Protein AF-A0AAE1QGQ8-F1 (afdb_monomer)

InterPro domains:
  IPR009057 Homedomain-like superfamily [SSF46689] (11-59)
  IPR036388 Winged helix-like DNA-binding domain superfamily [G3DSA:1.10.10.10] (1-38)

Organism: NCBI:txid1843537

Nearest PDB structures (foldseek):
  5x3t-assembly1_C  TM=3.989E-01  e=2.315E+00  Mycobacterium tuberculosis H37Rv
  8rkv-assembly1_R  TM=3.932E-01  e=1.760E+00  Scytonema hofmannii

Mean predicted aligned error: 18.04 Å

Solvent-accessible surface area (backbone atoms only — not comparable to full-atom values): 6665 Å² total; per-residue (Å²): 136,93,87,67,101,60,53,74,46,48,56,53,14,64,76,69,76,44,60,48,69,57,43,49,52,48,53,52,36,34,74,75,69,73,43,85,71,80,76,82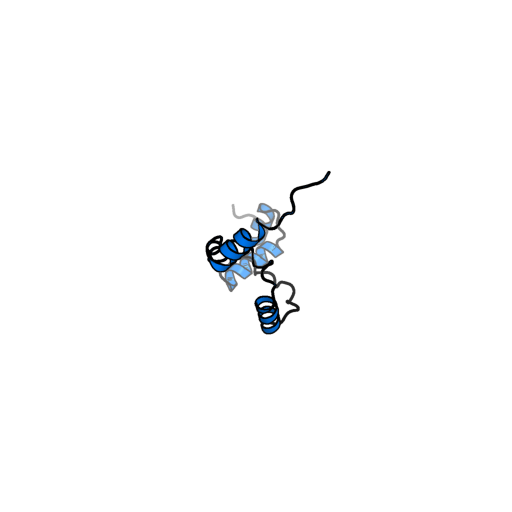,75,84,70,81,80,75,91,65,50,75,67,53,52,49,50,51,60,74,68,47,58,86,84,73,73,78,79,88,77,97,76,74,85,78,70,84,86,69,57,70,67,57,58,53,52,54,59,65,55,72,77,70,66,82,80,75,89,134

Structure (mmCIF, N/CA/C/O backbone):
data_AF-A0AAE1QGQ8-F1
#
_entry.id   AF-A0AAE1QGQ8-F1
#
loop_
_atom_site.group_PDB
_atom_site.id
_atom_site.type_symbol
_atom_site.label_atom_id
_atom_site.label_alt_id
_atom_site.label_comp_id
_atom_site.label_asym_id
_atom_site.label_entity_id
_atom_site.label_seq_id
_atom_site.pdbx_PDB_ins_code
_atom_site.Cartn_x
_atom_site.Cartn_y
_atom_site.Cartn_z
_atom_site.occupancy
_atom_site.B_iso_or_equiv
_atom_site.auth_seq_id
_atom_site.auth_comp_id
_atom_site.auth_asym_id
_atom_site.auth_atom_id
_atom_site.pdbx_PDB_model_num
ATOM 1 N N . MET A 1 1 ? -17.107 15.203 29.773 1.00 33.62 1 MET A N 1
ATOM 2 C CA . MET A 1 1 ? -17.383 13.790 30.095 1.00 33.62 1 MET A CA 1
ATOM 3 C C . MET A 1 1 ? -16.357 12.953 29.343 1.00 33.62 1 MET A C 1
ATOM 5 O O . MET A 1 1 ? -16.361 13.002 28.123 1.00 33.62 1 MET A O 1
ATOM 9 N N . LYS A 1 2 ? -15.412 12.309 30.039 1.00 44.25 2 LYS A N 1
ATOM 10 C CA . LYS A 1 2 ? -14.507 11.295 29.467 1.00 44.25 2 LYS A CA 1
ATOM 11 C C . LYS A 1 2 ? -14.964 9.966 30.053 1.00 44.25 2 LYS A C 1
ATOM 13 O O . LYS A 1 2 ? -14.461 9.561 31.093 1.00 44.25 2 LYS A O 1
ATOM 18 N N . GLU A 1 3 ? -16.000 9.381 29.467 1.00 39.97 3 GLU A N 1
ATOM 19 C CA . GLU A 1 3 ? -16.645 8.188 30.016 1.00 39.97 3 GLU A CA 1
ATOM 20 C C . GLU A 1 3 ? -16.789 7.112 28.951 1.00 39.97 3 GLU A C 1
ATOM 22 O O . GLU A 1 3 ? -17.849 6.904 28.378 1.00 39.97 3 GLU A O 1
ATO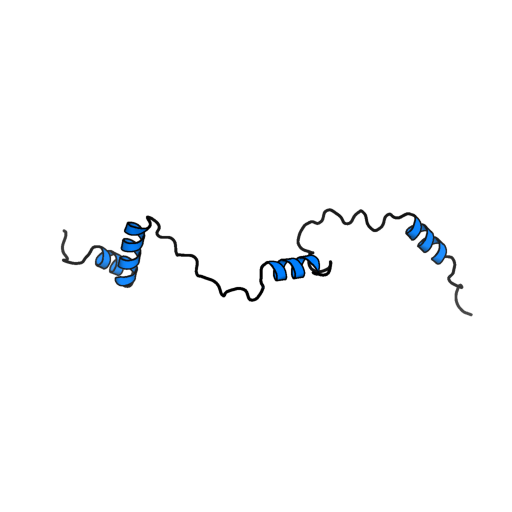M 27 N N . ALA A 1 4 ? -15.671 6.444 28.697 1.00 46.69 4 ALA A N 1
ATOM 28 C CA . ALA A 1 4 ? -15.587 5.010 28.481 1.00 46.69 4 ALA A CA 1
ATOM 29 C C . ALA A 1 4 ? -14.100 4.641 28.550 1.00 46.69 4 ALA A C 1
ATOM 31 O O . ALA A 1 4 ? -13.260 5.350 28.004 1.00 46.69 4 ALA A O 1
ATOM 32 N N . GLY A 1 5 ? -13.745 3.538 29.209 1.00 52.31 5 GLY A N 1
ATOM 33 C CA . GLY A 1 5 ? -12.388 2.970 29.184 1.00 52.31 5 GLY A CA 1
ATOM 34 C C . GLY A 1 5 ? -12.010 2.369 27.822 1.00 52.31 5 GLY A C 1
ATOM 35 O O . GLY A 1 5 ? -11.353 1.334 27.772 1.00 52.31 5 GLY A O 1
ATOM 36 N N . LEU A 1 6 ? -12.484 2.973 26.734 1.00 55.19 6 LEU A N 1
ATOM 37 C CA . LEU A 1 6 ? -12.227 2.592 25.356 1.00 55.19 6 LEU A CA 1
ATOM 38 C C . LEU A 1 6 ? -10.939 3.287 24.908 1.00 55.19 6 LEU A C 1
ATOM 40 O O . LEU A 1 6 ? -10.691 4.451 25.224 1.00 55.19 6 LEU A O 1
ATOM 44 N N . SER A 1 7 ? -10.070 2.556 24.214 1.00 74.62 7 SER A N 1
ATOM 45 C CA . SER A 1 7 ? -8.873 3.159 23.632 1.00 74.62 7 SER A CA 1
ATOM 46 C C . SER A 1 7 ? -9.295 4.212 22.602 1.00 74.62 7 SER A C 1
ATOM 48 O O . SER A 1 7 ? -10.301 4.023 21.926 1.00 74.62 7 SER A O 1
ATOM 50 N N . ALA A 1 8 ? -8.506 5.271 22.392 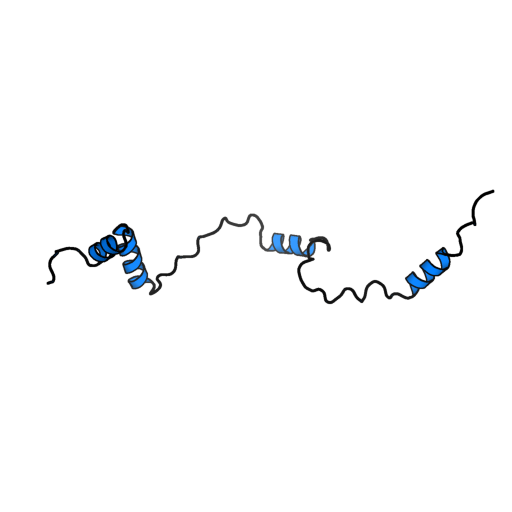1.00 81.38 8 ALA A N 1
ATOM 51 C CA . ALA A 1 8 ? -8.749 6.227 21.300 1.00 81.38 8 ALA A CA 1
ATOM 52 C C . ALA A 1 8 ? -8.939 5.523 19.936 1.00 81.38 8 ALA A C 1
ATOM 54 O O . ALA A 1 8 ? -9.693 5.982 19.085 1.00 81.38 8 ALA A O 1
ATOM 55 N N . ALA A 1 9 ? -8.303 4.362 19.738 1.00 84.94 9 ALA A N 1
ATOM 56 C CA . ALA A 1 9 ? -8.494 3.541 18.546 1.00 84.94 9 ALA A CA 1
ATOM 57 C C . ALA A 1 9 ? -9.894 2.902 18.443 1.00 84.94 9 ALA A C 1
ATOM 59 O O . ALA A 1 9 ? -10.363 2.666 17.332 1.00 84.94 9 ALA A O 1
ATOM 60 N N . ASP A 1 10 ? -10.543 2.610 19.571 1.00 87.81 10 ASP A N 1
ATOM 61 C CA . ASP A 1 10 ? -11.888 2.029 19.631 1.00 87.81 10 ASP A CA 1
ATOM 62 C C . ASP A 1 10 ? -12.955 3.082 19.310 1.00 87.81 10 ASP A C 1
ATOM 64 O O . ASP A 1 10 ? -13.893 2.796 18.571 1.00 87.81 10 ASP A O 1
ATOM 68 N N . GLU A 1 11 ? -12.771 4.312 19.797 1.00 90.00 11 GLU A N 1
ATOM 69 C CA . GLU A 1 11 ? -13.636 5.451 19.467 1.00 90.00 11 GLU A CA 1
ATOM 70 C C . GLU A 1 11 ? -13.587 5.753 17.962 1.00 90.00 11 GLU A C 1
ATOM 72 O O . GLU A 1 11 ? -14.621 5.765 17.295 1.00 90.00 11 GLU A O 1
ATOM 77 N N . ILE A 1 12 ? -12.378 5.870 17.401 1.00 89.88 12 ILE A N 1
ATOM 78 C CA . ILE A 1 12 ? -12.164 6.097 15.963 1.00 89.88 12 ILE A CA 1
ATOM 79 C C . ILE A 1 12 ? -12.739 4.943 15.126 1.00 89.88 12 ILE A C 1
ATOM 81 O O . ILE A 1 12 ? -13.306 5.161 14.056 1.00 89.88 12 ILE A O 1
ATOM 85 N N . ALA A 1 13 ? -12.594 3.698 15.591 1.00 93.31 13 ALA A N 1
ATOM 86 C CA . ALA A 1 13 ? -13.136 2.529 14.904 1.00 93.31 13 ALA A CA 1
ATOM 87 C C . ALA A 1 13 ? -14.671 2.557 14.851 1.00 93.31 13 ALA A C 1
ATOM 89 O O . ALA A 1 13 ? -15.244 2.300 13.790 1.00 93.31 13 ALA A O 1
ATOM 90 N N . ALA A 1 14 ? -15.323 2.895 15.968 1.00 92.12 14 ALA A N 1
ATOM 91 C CA . ALA A 1 14 ? -16.775 3.004 16.055 1.00 92.12 14 ALA A CA 1
ATOM 92 C C . ALA A 1 14 ? -17.318 4.151 15.191 1.00 92.12 14 ALA A C 1
ATOM 94 O O . ALA A 1 14 ? -18.297 3.960 14.473 1.00 92.12 14 ALA A O 1
ATOM 95 N N . GLU A 1 15 ? -16.656 5.310 15.211 1.00 93.94 15 GLU A N 1
ATOM 96 C CA . GLU A 1 15 ? -17.055 6.489 14.436 1.00 93.94 15 GLU A CA 1
ATOM 97 C C . GLU A 1 15 ? -16.933 6.261 12.921 1.00 93.94 15 GLU A C 1
ATOM 99 O O . GLU A 1 15 ? -17.821 6.635 12.157 1.00 93.94 15 GLU A O 1
ATOM 104 N N . LEU A 1 16 ? -15.860 5.598 12.477 1.00 92.75 16 LEU A N 1
ATOM 105 C CA . LEU A 1 16 ? -15.594 5.356 11.055 1.00 92.75 16 LEU A CA 1
ATOM 106 C C . LEU A 1 16 ? -16.196 4.045 10.524 1.00 92.75 16 LEU A C 1
ATOM 108 O O . LEU A 1 16 ? -16.055 3.749 9.336 1.00 92.75 16 LEU A O 1
ATOM 112 N N . GLY A 1 17 ? -16.820 3.229 11.381 1.00 94.19 17 GLY A N 1
ATOM 113 C CA . GLY A 1 17 ? -17.316 1.898 11.011 1.00 94.19 17 GLY A CA 1
ATOM 114 C C . GLY A 1 17 ? -16.204 0.943 10.552 1.00 94.19 17 GLY A C 1
ATOM 115 O O . GLY A 1 17 ? -16.428 0.072 9.710 1.00 94.19 17 GLY A O 1
ATOM 116 N N . LEU A 1 18 ? -14.985 1.123 11.065 1.00 93.25 18 LEU A N 1
ATOM 117 C CA . LEU A 1 18 ? -13.808 0.337 10.701 1.00 93.25 18 LEU A CA 1
ATOM 118 C C . LEU A 1 18 ? -13.473 -0.686 11.783 1.00 93.25 18 LEU A C 1
ATOM 120 O O . LEU A 1 18 ? -13.755 -0.513 12.963 1.00 93.25 18 LEU A O 1
ATOM 124 N N . HIS A 1 19 ? -12.779 -1.752 11.395 1.00 93.56 19 HIS A N 1
ATOM 125 C CA . HIS A 1 19 ? -12.245 -2.686 12.377 1.00 93.56 19 HIS A CA 1
ATOM 126 C C . HIS A 1 19 ? -11.099 -2.043 13.177 1.00 93.56 19 HIS A C 1
ATOM 128 O O . HIS A 1 19 ? -10.176 -1.469 12.593 1.00 93.56 19 HIS A O 1
ATOM 134 N N . ARG A 1 20 ? -11.092 -2.235 14.503 1.00 92.44 20 ARG A N 1
ATOM 135 C CA . ARG A 1 20 ? -10.052 -1.755 15.437 1.00 92.44 20 ARG A CA 1
ATOM 136 C C . ARG A 1 20 ? -8.624 -2.016 14.944 1.00 92.44 20 ARG A C 1
ATOM 138 O O . ARG A 1 20 ? -7.766 -1.141 15.015 1.00 92.44 20 ARG A O 1
ATOM 145 N N . ALA A 1 21 ? -8.362 -3.201 14.383 1.00 92.88 21 ALA A N 1
ATOM 146 C CA . ALA A 1 21 ? -7.033 -3.554 13.867 1.00 92.88 21 ALA A CA 1
ATOM 147 C C . ALA A 1 21 ? -6.561 -2.649 12.711 1.00 92.88 21 ALA A C 1
ATOM 149 O O . ALA A 1 2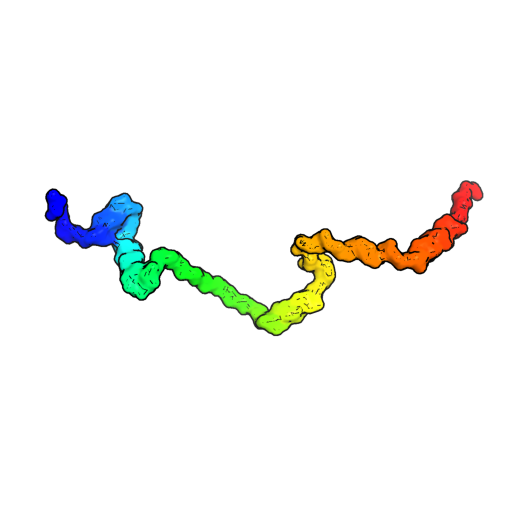1 ? -5.360 -2.428 12.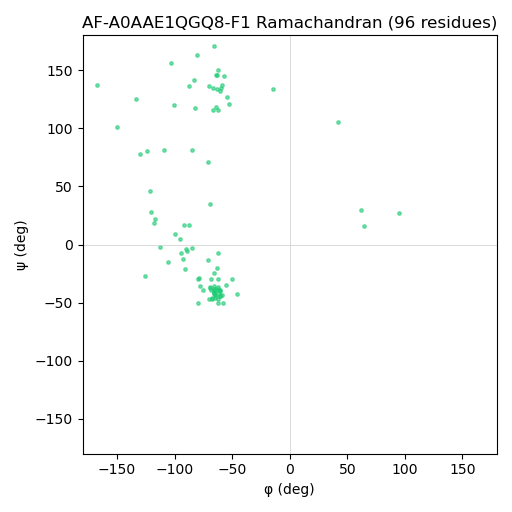558 1.00 92.88 21 ALA A O 1
ATOM 150 N N . THR A 1 22 ? -7.483 -2.110 11.908 1.00 92.88 22 THR A N 1
ATOM 151 C CA . THR A 1 22 ? -7.164 -1.157 10.836 1.00 92.88 22 THR A CA 1
ATOM 152 C C . THR A 1 22 ? -6.664 0.156 11.422 1.00 92.88 22 THR A C 1
ATOM 154 O O . THR A 1 22 ? -5.615 0.639 11.000 1.00 92.88 22 THR A O 1
ATOM 157 N N . VAL A 1 23 ? -7.362 0.676 12.435 1.00 92.56 23 VAL A N 1
ATOM 158 C CA . VAL A 1 23 ? -6.992 1.914 13.134 1.00 92.56 23 VAL A CA 1
ATOM 159 C C . VAL A 1 23 ? -5.631 1.762 13.813 1.00 92.56 23 VAL A C 1
ATOM 161 O O . VAL A 1 23 ? -4.744 2.584 13.602 1.00 92.56 23 VAL A O 1
ATOM 164 N N . TYR A 1 24 ? -5.402 0.653 14.524 1.00 91.69 24 TYR A N 1
ATO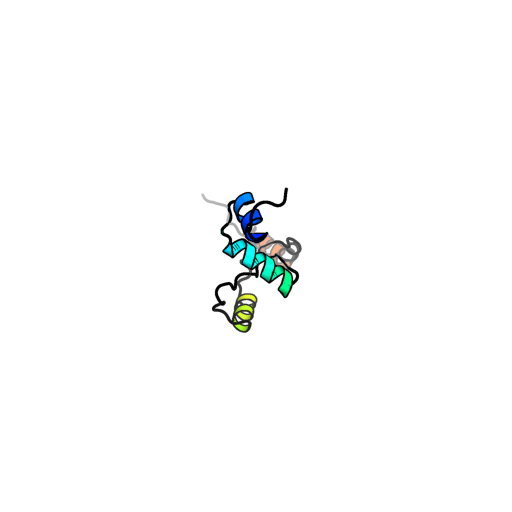M 165 C CA . TYR A 1 24 ? -4.091 0.358 15.115 1.00 91.69 24 TYR A CA 1
ATOM 166 C C . TYR A 1 24 ? -2.968 0.289 14.079 1.00 91.69 24 TYR A C 1
ATOM 168 O O . TYR A 1 24 ? -1.891 0.839 14.297 1.00 91.69 24 TYR A O 1
ATOM 176 N N . ARG A 1 25 ? -3.204 -0.368 12.936 1.00 90.00 25 ARG A N 1
ATOM 177 C CA . ARG A 1 25 ? -2.214 -0.454 11.854 1.00 90.00 25 ARG A CA 1
ATOM 178 C C . ARG A 1 25 ? -1.869 0.925 11.293 1.00 90.00 25 ARG A C 1
ATOM 180 O O . ARG A 1 25 ? -0.723 1.153 10.919 1.00 90.00 25 ARG A O 1
ATOM 187 N N . TRP A 1 26 ? -2.849 1.819 11.203 1.00 91.19 26 TRP A N 1
ATOM 188 C CA . TRP A 1 26 ? -2.656 3.191 10.742 1.00 91.19 26 TRP A CA 1
ATOM 189 C C . TRP A 1 26 ? -1.882 4.045 11.741 1.00 91.19 26 TRP A C 1
ATOM 191 O O . TRP A 1 26 ? -0.915 4.679 11.331 1.00 91.19 26 TRP A O 1
ATOM 201 N N . ILE A 1 27 ? -2.246 4.004 13.027 1.00 90.62 27 ILE A N 1
ATOM 202 C CA . ILE A 1 27 ? -1.528 4.711 14.100 1.00 90.62 27 ILE A CA 1
ATOM 203 C C . ILE A 1 27 ? -0.069 4.259 14.133 1.00 90.62 27 ILE A C 1
ATOM 205 O O . ILE A 1 27 ? 0.836 5.079 14.035 1.00 90.62 27 ILE A O 1
ATOM 209 N N . ARG A 1 28 ? 0.163 2.944 14.149 1.00 89.88 28 ARG A N 1
ATOM 210 C CA . ARG A 1 28 ? 1.514 2.386 14.167 1.00 89.88 28 ARG A CA 1
ATOM 211 C C . ARG A 1 28 ? 2.333 2.799 12.941 1.00 89.88 28 ARG A C 1
ATOM 213 O O . ARG A 1 28 ? 3.480 3.199 13.079 1.00 89.88 28 ARG A O 1
ATOM 220 N N . ARG A 1 29 ? 1.746 2.742 11.738 1.00 88.50 29 ARG A N 1
ATOM 221 C CA . ARG A 1 29 ? 2.424 3.193 10.508 1.00 88.50 29 ARG A CA 1
ATOM 222 C C . ARG A 1 29 ? 2.753 4.686 10.569 1.00 88.50 29 ARG A C 1
ATOM 224 O O . A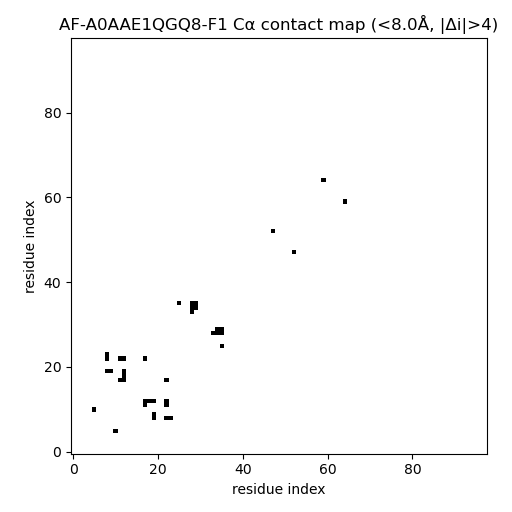RG A 1 29 ? 3.801 5.101 10.089 1.00 88.50 29 ARG A O 1
ATOM 231 N N . TRP A 1 30 ? 1.859 5.493 11.132 1.00 89.12 30 TRP A N 1
ATOM 232 C CA . TRP A 1 30 ? 2.096 6.920 11.308 1.00 89.12 30 TRP A CA 1
ATOM 233 C C . TRP A 1 30 ? 3.257 7.191 12.272 1.00 89.12 30 TRP A C 1
ATOM 235 O O . TRP A 1 30 ? 4.113 8.008 11.955 1.00 89.12 30 TRP A O 1
ATOM 245 N N . GLU A 1 31 ? 3.324 6.475 13.394 1.00 89.62 31 GLU A N 1
ATOM 246 C CA . GLU A 1 31 ? 4.414 6.587 14.372 1.00 89.62 31 GLU A CA 1
ATOM 247 C C . GLU A 1 31 ? 5.768 6.116 13.813 1.00 89.62 31 GLU A C 1
ATOM 249 O O . GLU A 1 31 ? 6.790 6.737 14.095 1.00 89.62 31 GLU A O 1
ATOM 254 N N . GLU A 1 32 ? 5.783 5.048 13.008 1.00 89.62 32 GLU A N 1
ATOM 255 C CA . GLU A 1 32 ? 7.010 4.470 12.436 1.00 89.62 32 GLU A CA 1
ATOM 256 C C . GLU A 1 32 ? 7.520 5.244 11.200 1.00 89.62 32 GLU A C 1
ATOM 258 O O . GLU A 1 32 ? 8.696 5.599 11.134 1.00 89.62 32 GLU A O 1
ATOM 263 N N . ASP A 1 33 ? 6.651 5.519 10.218 1.00 87.69 33 ASP A N 1
ATOM 264 C CA . ASP A 1 33 ? 7.041 6.055 8.900 1.00 87.69 33 ASP A CA 1
ATOM 265 C C . ASP A 1 33 ? 6.703 7.547 8.711 1.00 87.69 33 ASP A C 1
ATOM 267 O O . ASP A 1 33 ? 7.132 8.162 7.725 1.00 87.69 33 ASP A O 1
ATOM 271 N N . GLY A 1 34 ? 5.850 8.121 9.570 1.00 88.25 34 GLY A N 1
ATOM 272 C CA . GLY A 1 34 ? 5.275 9.461 9.380 1.00 88.25 34 GLY A CA 1
ATOM 273 C C . GLY A 1 34 ? 4.366 9.575 8.150 1.00 88.25 34 GLY A C 1
ATOM 274 O O . GLY A 1 34 ? 4.112 10.673 7.651 1.00 88.25 34 GLY A O 1
ATOM 275 N N . LYS A 1 35 ? 3.919 8.444 7.582 1.00 86.88 35 LYS A N 1
ATOM 276 C CA . LYS A 1 35 ? 3.164 8.393 6.320 1.00 86.88 35 LYS A CA 1
ATOM 277 C C . LYS A 1 35 ? 1.953 7.481 6.443 1.00 86.88 35 LYS A C 1
ATOM 279 O O . LYS A 1 35 ? 2.076 6.293 6.705 1.00 86.88 35 LYS A O 1
ATOM 284 N N . LEU A 1 36 ? 0.777 8.017 6.121 1.00 84.06 36 LEU A N 1
ATOM 285 C CA . LEU A 1 36 ? -0.466 7.237 6.071 1.00 84.06 36 LEU A CA 1
ATOM 286 C C . LEU A 1 36 ? -0.738 6.604 4.695 1.00 84.06 36 LEU A C 1
ATOM 288 O O . LEU A 1 36 ? -1.691 5.848 4.533 1.00 84.06 36 LEU A O 1
ATOM 292 N N . ARG A 1 37 ? 0.090 6.911 3.686 1.00 81.50 37 ARG A N 1
ATOM 293 C CA . ARG A 1 37 ? -0.091 6.407 2.318 1.00 81.50 37 ARG A CA 1
ATOM 294 C C . ARG A 1 37 ? 0.037 4.887 2.271 1.00 81.50 37 ARG A C 1
ATOM 296 O O . ARG A 1 37 ? 0.833 4.286 2.995 1.00 81.50 37 ARG A O 1
ATOM 303 N N . ASP A 1 38 ? -0.730 4.270 1.381 1.00 80.69 38 ASP A N 1
ATOM 304 C CA . ASP A 1 38 ? -0.573 2.850 1.108 1.00 80.69 38 ASP A CA 1
ATOM 305 C C . ASP A 1 38 ? 0.773 2.573 0.449 1.00 80.69 38 ASP A C 1
ATOM 307 O O . ASP A 1 38 ? 1.207 3.271 -0.471 1.00 80.69 38 ASP A O 1
ATOM 311 N N . ARG A 1 39 ? 1.446 1.526 0.937 1.00 80.00 39 ARG A N 1
ATOM 312 C CA . ARG A 1 39 ? 2.658 1.020 0.302 1.00 80.00 39 ARG A CA 1
ATOM 313 C C . ARG A 1 39 ? 2.292 0.586 -1.121 1.00 80.00 39 ARG A C 1
ATOM 315 O O . ARG A 1 39 ? 1.319 -0.161 -1.270 1.00 80.00 39 ARG A O 1
ATOM 322 N N . PRO A 1 40 ? 3.056 0.990 -2.153 1.00 85.25 40 PRO A N 1
ATOM 323 C CA . PRO A 1 40 ? 2.822 0.492 -3.499 1.00 85.25 40 PRO A CA 1
ATOM 324 C C . PRO A 1 40 ? 2.857 -1.035 -3.467 1.00 85.25 40 PRO A C 1
ATOM 326 O O . PRO A 1 40 ? 3.791 -1.639 -2.927 1.00 85.25 40 PRO A O 1
ATOM 329 N N . ARG A 1 41 ? 1.807 -1.667 -3.997 1.00 86.38 41 ARG A N 1
ATOM 330 C CA . ARG A 1 41 ? 1.765 -3.125 -4.097 1.00 86.38 41 ARG A CA 1
ATOM 331 C C . ARG A 1 41 ? 2.895 -3.571 -5.015 1.00 86.38 41 ARG A C 1
ATOM 333 O O . ARG A 1 41 ? 3.077 -3.007 -6.093 1.00 86.38 41 ARG A O 1
ATOM 340 N N . SER A 1 42 ? 3.637 -4.595 -4.605 1.00 87.75 42 SER A N 1
ATOM 341 C CA . SER A 1 42 ? 4.545 -5.272 -5.523 1.00 87.75 42 SER A CA 1
ATOM 342 C C . SER A 1 42 ? 3.710 -5.882 -6.644 1.00 87.75 42 SER A C 1
ATOM 344 O O . SER A 1 42 ? 2.868 -6.746 -6.389 1.00 87.75 42 SER A O 1
ATOM 346 N N . GLY A 1 43 ? 3.912 -5.406 -7.869 1.00 90.12 43 GLY A N 1
ATOM 347 C CA . GLY A 1 43 ? 3.322 -6.025 -9.047 1.00 90.12 43 GLY A CA 1
ATOM 348 C C . GLY A 1 43 ? 3.898 -7.421 -9.286 1.00 90.12 43 GLY A C 1
ATOM 349 O O . GLY A 1 43 ? 4.883 -7.830 -8.662 1.00 90.12 43 GLY A O 1
ATOM 350 N N . VAL A 1 44 ? 3.297 -8.151 -10.224 1.00 90.19 44 VAL A N 1
ATOM 351 C CA . VAL A 1 44 ? 3.880 -9.398 -10.731 1.00 90.19 44 VAL A CA 1
ATOM 352 C C . VAL A 1 44 ? 5.247 -9.084 -11.339 1.00 90.19 44 VAL A C 1
ATOM 354 O O . VAL A 1 44 ? 5.396 -8.108 -12.078 1.00 90.19 44 VAL A O 1
ATOM 357 N N . LYS A 1 45 ? 6.256 -9.903 -11.024 1.00 89.44 45 LYS A N 1
ATOM 358 C CA . LYS A 1 45 ? 7.583 -9.765 -11.633 1.00 89.44 45 LYS A CA 1
ATOM 359 C C . LYS A 1 45 ? 7.466 -9.893 -13.153 1.00 89.44 45 LYS A C 1
ATOM 361 O O . LYS A 1 45 ? 6.763 -10.773 -13.650 1.00 89.44 45 LYS A O 1
ATOM 366 N N . ARG A 1 46 ? 8.166 -9.030 -13.891 1.00 87.94 46 ARG A N 1
ATOM 367 C CA . ARG A 1 46 ? 8.236 -9.143 -15.351 1.00 87.94 46 ARG A CA 1
ATOM 368 C C . ARG A 1 46 ? 8.932 -10.442 -15.750 1.00 87.94 46 ARG A C 1
ATOM 370 O O . ARG A 1 46 ? 9.828 -10.909 -15.052 1.00 87.94 46 ARG A O 1
ATOM 377 N N . LYS A 1 47 ? 8.489 -11.020 -16.869 1.00 93.12 47 LYS A N 1
ATOM 378 C CA . LYS A 1 47 ? 9.128 -12.195 -17.482 1.00 93.12 47 LYS A CA 1
ATOM 379 C C . LYS A 1 47 ? 10.371 -11.813 -18.288 1.00 93.12 47 LYS A C 1
ATOM 381 O O . LYS A 1 47 ? 11.273 -12.626 -18.424 1.00 93.12 47 LYS A O 1
ATOM 386 N N . THR A 1 48 ? 10.385 -10.601 -18.832 1.00 92.31 48 THR A N 1
ATOM 387 C CA . THR A 1 48 ? 11.468 -10.060 -19.653 1.00 92.31 48 THR A CA 1
ATOM 388 C C . THR A 1 48 ? 12.580 -9.493 -18.784 1.00 92.31 48 THR A C 1
ATOM 390 O O . THR A 1 48 ? 12.319 -8.862 -17.756 1.00 92.31 48 THR A O 1
ATOM 393 N N . THR A 1 49 ? 13.824 -9.704 -19.210 1.00 94.19 49 THR A N 1
ATOM 394 C CA . THR A 1 49 ? 14.980 -8.997 -18.649 1.00 94.19 49 THR A CA 1
ATOM 395 C C . THR A 1 49 ? 15.102 -7.598 -19.268 1.00 94.19 49 THR A C 1
ATOM 397 O O . THR A 1 49 ? 14.534 -7.355 -20.335 1.00 94.19 49 THR A O 1
ATOM 400 N N . PRO A 1 50 ? 15.860 -6.668 -18.657 1.00 90.00 50 PRO A N 1
ATOM 401 C CA . PRO A 1 50 ? 16.122 -5.357 -19.257 1.00 90.00 50 PRO A CA 1
ATOM 402 C C . PRO A 1 50 ? 16.739 -5.444 -20.662 1.00 90.00 50 PRO A C 1
ATOM 404 O O . PRO A 1 50 ? 16.413 -4.643 -21.533 1.00 90.00 50 PRO A O 1
ATOM 407 N N . GLN A 1 51 ? 17.590 -6.443 -20.905 1.00 89.69 51 GLN A N 1
ATOM 408 C CA . GLN A 1 51 ? 18.194 -6.695 -22.213 1.00 89.69 51 GLN A CA 1
ATOM 409 C C . GLN A 1 51 ? 17.158 -7.193 -23.226 1.00 89.69 51 GLN A C 1
ATOM 411 O O . GLN A 1 51 ? 17.200 -6.800 -24.389 1.00 89.69 51 GLN A O 1
ATOM 416 N N . ASP A 1 52 ? 16.202 -8.022 -22.800 1.00 89.00 52 ASP A N 1
ATOM 417 C CA . ASP A 1 52 ? 15.106 -8.455 -23.671 1.00 89.00 52 ASP A CA 1
ATOM 418 C C . ASP A 1 52 ? 14.169 -7.295 -23.999 1.00 89.00 52 ASP A C 1
ATOM 420 O O . ASP A 1 52 ? 13.750 -7.160 -25.141 1.00 89.00 52 ASP A O 1
ATOM 424 N N . GLU A 1 53 ? 13.885 -6.416 -23.035 1.00 89.19 53 GLU A N 1
ATOM 425 C CA . GLU A 1 53 ? 13.115 -5.192 -23.284 1.00 89.19 53 GLU A CA 1
ATOM 426 C C . GLU A 1 53 ? 13.823 -4.275 -24.288 1.00 89.19 53 GLU A C 1
ATOM 428 O O . GLU A 1 53 ? 13.171 -3.699 -25.161 1.00 89.19 53 GLU A O 1
ATOM 433 N N . GLN A 1 54 ? 15.152 -4.176 -24.206 1.00 88.81 54 GLN A N 1
ATOM 434 C CA . GLN A 1 54 ? 15.953 -3.437 -25.175 1.00 88.81 54 GLN A CA 1
ATOM 435 C C . GLN A 1 54 ? 15.883 -4.075 -26.570 1.00 88.81 54 GLN A C 1
ATOM 437 O O . GLN A 1 54 ? 15.590 -3.376 -27.537 1.00 88.81 54 GLN A O 1
ATOM 442 N N . ARG A 1 55 ? 16.029 -5.402 -26.677 1.00 87.50 55 ARG A N 1
ATOM 443 C CA . ARG A 1 55 ? 15.874 -6.121 -27.954 1.00 87.50 55 ARG A CA 1
ATOM 444 C C . ARG A 1 55 ? 14.480 -5.953 -28.545 1.00 87.50 55 ARG A C 1
ATOM 446 O O . ARG A 1 55 ? 14.367 -5.703 -29.738 1.00 87.50 55 ARG A O 1
ATOM 453 N N . ILE A 1 56 ? 13.433 -6.063 -27.723 1.00 86.81 56 ILE A N 1
ATOM 454 C CA . ILE A 1 56 ? 12.038 -5.854 -28.135 1.00 86.81 56 ILE A CA 1
ATOM 455 C C . ILE A 1 56 ? 11.851 -4.430 -28.657 1.00 86.81 56 ILE A C 1
ATOM 457 O O . ILE A 1 56 ? 11.159 -4.244 -29.649 1.00 86.81 56 ILE A O 1
ATOM 461 N N . ARG A 1 57 ? 12.476 -3.431 -28.024 1.00 82.94 57 ARG A N 1
ATOM 462 C CA . ARG A 1 57 ? 12.409 -2.034 -28.467 1.00 82.94 57 ARG A CA 1
ATOM 463 C C . ARG A 1 57 ? 13.128 -1.815 -29.797 1.00 82.94 57 ARG A C 1
ATOM 465 O O . ARG A 1 57 ? 12.571 -1.168 -30.671 1.00 82.94 57 ARG A O 1
ATOM 472 N N . GLU A 1 58 ? 14.331 -2.359 -29.948 1.00 84.12 58 GLU A N 1
ATOM 473 C CA . GLU A 1 58 ? 15.156 -2.220 -31.159 1.00 84.12 58 GLU A CA 1
ATOM 474 C C . GLU A 1 58 ? 14.575 -2.982 -32.359 1.00 84.12 58 GLU A C 1
ATOM 476 O O . GLU A 1 58 ? 14.644 -2.506 -33.486 1.00 84.12 58 GLU A O 1
ATOM 481 N N . HIS A 1 59 ? 13.979 -4.152 -32.116 1.00 80.69 59 HIS A N 1
ATOM 482 C CA . HIS A 1 59 ? 13.390 -5.018 -33.144 1.00 80.69 59 HIS A CA 1
ATOM 483 C C . HIS A 1 59 ? 11.866 -4.862 -33.236 1.00 80.69 59 HIS A C 1
ATOM 485 O O . HIS A 1 59 ? 11.194 -5.636 -33.926 1.00 80.69 59 HIS A O 1
ATOM 491 N N . SER A 1 60 ? 11.306 -3.870 -32.536 1.00 79.69 60 SER A N 1
ATOM 492 C CA . SER A 1 60 ? 9.919 -3.463 -32.709 1.00 79.69 60 SER A CA 1
ATOM 493 C C . SER A 1 60 ? 9.776 -2.923 -34.122 1.00 79.69 60 SER A C 1
ATOM 495 O O . SER A 1 60 ? 10.401 -1.930 -34.487 1.00 79.69 60 SER A O 1
ATOM 497 N N . TRP A 1 61 ? 8.933 -3.572 -34.917 1.00 65.19 61 TRP A N 1
ATOM 498 C CA . TRP A 1 61 ? 8.626 -3.120 -36.265 1.00 65.19 61 TRP A CA 1
ATOM 499 C C . TRP A 1 61 ? 8.082 -1.678 -36.231 1.00 65.19 61 TRP A C 1
ATOM 501 O O . TRP A 1 61 ? 7.342 -1.325 -35.304 1.00 65.19 61 TRP A O 1
ATOM 511 N N . PRO A 1 62 ? 8.390 -0.847 -37.245 1.00 61.50 62 PRO A N 1
ATOM 512 C CA . PRO A 1 62 ? 8.113 0.598 -37.249 1.00 61.50 62 PRO A CA 1
ATOM 513 C C . PRO A 1 62 ? 6.620 0.969 -37.179 1.00 61.50 62 PRO A C 1
ATOM 515 O O . PRO A 1 62 ? 6.276 2.131 -36.997 1.00 61.50 62 PRO A O 1
ATOM 518 N N . PHE A 1 63 ? 5.716 -0.009 -37.275 1.00 53.62 63 PHE A N 1
ATOM 519 C CA . PHE A 1 63 ? 4.269 0.178 -37.147 1.00 53.62 63 PHE A CA 1
ATOM 520 C C . PHE A 1 63 ? 3.743 0.171 -35.700 1.00 53.62 63 PHE A C 1
ATOM 522 O O . PHE A 1 63 ? 2.545 0.358 -35.490 1.00 53.62 63 PHE A O 1
ATOM 529 N N . HIS A 1 64 ? 4.587 -0.059 -34.689 1.00 54.84 64 HIS A N 1
ATOM 530 C CA . HIS A 1 64 ? 4.156 -0.120 -33.281 1.00 54.84 64 HIS A CA 1
ATOM 531 C C . HIS A 1 64 ? 4.678 1.019 -32.395 1.00 54.84 64 HIS A C 1
ATOM 533 O O . HIS A 1 64 ? 4.259 1.137 -31.246 1.00 54.84 64 HIS A O 1
ATOM 539 N N . THR A 1 65 ? 5.499 1.918 -32.940 1.00 52.62 65 THR A N 1
ATOM 540 C CA . THR A 1 65 ? 5.889 3.198 -32.317 1.00 52.62 65 THR A CA 1
ATOM 541 C C . THR A 1 65 ? 4.972 4.356 -32.714 1.00 52.62 65 THR A C 1
ATOM 543 O O . THR A 1 65 ? 5.321 5.518 -32.539 1.00 52.62 65 THR A O 1
ATOM 546 N N . ALA A 1 66 ? 3.782 4.076 -33.244 1.00 49.66 66 ALA A N 1
ATOM 547 C CA . ALA A 1 66 ? 2.786 5.105 -33.498 1.00 49.66 66 ALA A CA 1
ATOM 548 C C . ALA A 1 66 ? 1.978 5.355 -32.221 1.00 49.66 66 ALA A C 1
ATOM 550 O O . ALA A 1 66 ? 0.894 4.808 -32.063 1.00 49.66 66 ALA A O 1
ATOM 551 N N . ASN A 1 67 ? 2.530 6.152 -31.306 1.00 48.53 67 ASN A N 1
ATOM 552 C CA . ASN A 1 67 ? 1.734 7.020 -30.443 1.00 48.53 67 ASN A CA 1
ATOM 553 C C . ASN A 1 67 ? 2.550 8.267 -30.068 1.00 48.53 67 ASN A C 1
ATOM 555 O O . ASN A 1 67 ? 3.358 8.241 -29.143 1.00 48.53 67 ASN A O 1
ATOM 559 N N . ASN A 1 68 ? 2.212 9.346 -30.784 1.00 50.06 68 ASN A N 1
ATOM 560 C CA . ASN A 1 68 ? 2.194 10.751 -30.358 1.00 50.06 68 ASN A CA 1
ATOM 561 C C . ASN A 1 68 ? 3.381 11.690 -30.614 1.00 50.06 68 ASN A C 1
ATOM 563 O O . ASN A 1 68 ? 3.430 12.717 -29.954 1.00 50.06 68 ASN A O 1
ATOM 567 N N . ASP A 1 69 ? 4.199 11.471 -31.644 1.00 46.09 69 ASP A N 1
ATOM 568 C CA . ASP A 1 69 ? 4.998 12.563 -32.227 1.00 46.09 69 ASP A CA 1
ATOM 569 C C . ASP A 1 69 ? 4.704 12.685 -33.732 1.00 46.09 69 ASP A C 1
ATOM 571 O O . ASP A 1 69 ? 5.412 12.175 -34.598 1.00 46.09 69 ASP A O 1
ATOM 575 N N . THR A 1 70 ? 3.591 13.342 -34.064 1.00 46.88 70 THR A N 1
ATOM 576 C CA . THR A 1 70 ? 3.278 13.814 -35.423 1.00 46.88 70 THR A CA 1
ATOM 577 C C . THR A 1 70 ? 4.193 14.985 -35.790 1.00 46.88 70 THR A C 1
ATOM 579 O O . THR A 1 70 ? 3.739 16.127 -35.817 1.00 46.88 70 THR A O 1
ATOM 582 N N . ALA A 1 71 ? 5.481 14.726 -36.023 1.00 46.62 71 ALA A N 1
ATOM 583 C CA . ALA A 1 71 ? 6.422 15.769 -36.442 1.00 46.62 71 ALA A CA 1
ATOM 584 C C . ALA A 1 71 ? 7.191 15.454 -37.738 1.00 46.62 71 ALA A C 1
ATOM 586 O O . ALA A 1 71 ? 7.490 16.384 -38.476 1.00 46.62 71 ALA A O 1
ATOM 587 N N . ASP A 1 72 ? 7.425 14.187 -38.099 1.00 49.62 72 ASP A N 1
ATOM 588 C CA . ASP A 1 72 ? 8.481 13.890 -39.090 1.00 49.62 72 ASP A CA 1
ATOM 589 C C . ASP A 1 72 ? 8.018 13.228 -40.408 1.00 49.62 72 ASP A C 1
ATOM 591 O O . ASP A 1 72 ? 8.828 12.687 -41.161 1.00 49.62 72 ASP A O 1
ATOM 595 N N . LEU A 1 73 ? 6.728 13.298 -40.759 1.00 49.06 73 LEU A N 1
ATOM 596 C CA . LEU A 1 73 ? 6.203 12.724 -42.015 1.00 49.06 73 LEU A CA 1
ATOM 597 C C . LEU A 1 73 ? 6.263 13.656 -43.245 1.00 49.06 73 LEU A C 1
ATOM 599 O O . LEU A 1 73 ? 5.616 13.370 -44.249 1.00 49.06 73 LEU A O 1
ATOM 603 N N . GLU A 1 74 ? 7.050 14.735 -43.231 1.00 50.75 74 GLU A N 1
ATOM 604 C CA . GLU A 1 74 ? 7.239 15.580 -44.430 1.00 50.75 74 GLU A CA 1
ATOM 605 C C . GLU A 1 74 ? 8.475 15.209 -45.276 1.00 50.75 74 GLU A C 1
ATOM 607 O O . GLU A 1 74 ? 8.645 15.705 -46.393 1.00 50.75 74 GLU A O 1
ATOM 612 N N . GLY A 1 75 ? 9.324 14.294 -44.792 1.00 51.78 75 GLY A N 1
ATOM 613 C CA . GLY A 1 75 ? 10.598 13.962 -45.444 1.00 51.78 75 GLY A CA 1
ATOM 614 C C . GLY A 1 75 ? 10.564 12.823 -46.470 1.00 51.78 75 GLY A C 1
ATOM 615 O O . GLY A 1 75 ? 11.456 12.749 -47.309 1.00 51.78 75 GLY A O 1
ATOM 616 N N . PHE A 1 76 ? 9.566 11.932 -46.436 1.00 46.78 76 PHE A N 1
ATOM 617 C CA . PHE A 1 76 ? 9.660 10.646 -47.151 1.00 46.78 76 PHE A CA 1
ATOM 618 C C . PHE A 1 76 ? 9.076 10.642 -48.578 1.00 46.78 76 PHE A C 1
ATOM 620 O O . PHE A 1 76 ? 9.325 9.714 -49.331 1.00 46.78 76 PHE A O 1
ATOM 627 N N . LEU A 1 77 ? 8.321 11.670 -48.988 1.00 47.38 77 LEU A N 1
ATOM 628 C CA . LEU A 1 77 ? 7.676 11.733 -50.320 1.00 47.38 77 LEU A CA 1
ATOM 629 C C . LEU A 1 77 ? 8.171 12.894 -51.201 1.00 47.38 77 LEU A C 1
ATOM 631 O O . LEU A 1 77 ? 7.481 13.338 -52.125 1.00 47.38 77 LEU A O 1
ATOM 635 N N . ASN A 1 78 ? 9.367 13.414 -50.924 1.00 53.66 78 ASN A N 1
ATOM 636 C CA . ASN A 1 78 ? 9.941 14.536 -51.668 1.00 53.66 78 ASN A CA 1
ATOM 637 C C . ASN A 1 78 ? 11.280 14.213 -52.341 1.00 53.66 78 ASN A C 1
ATOM 639 O O . ASN A 1 78 ? 12.056 15.125 -52.617 1.00 53.66 78 ASN A O 1
ATOM 643 N N . GLU A 1 79 ? 11.530 12.950 -52.693 1.00 57.44 79 GLU A N 1
ATOM 644 C CA . GLU A 1 79 ? 12.640 12.630 -53.587 1.00 57.44 79 GLU A CA 1
ATOM 645 C C . GLU A 1 79 ? 12.208 12.852 -55.058 1.00 57.44 79 GLU A C 1
ATOM 647 O O . GLU A 1 79 ? 11.265 12.216 -55.544 1.00 57.44 79 GLU A O 1
ATOM 652 N N . PRO A 1 80 ? 12.840 13.783 -55.805 1.00 60.56 80 PRO A N 1
ATOM 653 C CA . PRO A 1 80 ? 12.414 14.148 -57.162 1.00 60.56 80 PRO A CA 1
ATOM 654 C C . PRO A 1 80 ? 12.515 12.982 -58.159 1.00 60.56 80 PRO A C 1
ATOM 656 O O . PRO A 1 80 ? 11.830 12.988 -59.183 1.00 60.56 80 PRO A O 1
ATOM 659 N N . ALA A 1 81 ? 13.317 11.960 -57.843 1.00 60.03 81 ALA A N 1
ATOM 660 C CA . ALA A 1 81 ? 13.487 10.759 -58.652 1.00 60.03 81 ALA A CA 1
ATOM 661 C C . ALA A 1 81 ? 12.203 9.913 -58.746 1.00 60.03 81 ALA A C 1
ATOM 663 O O . ALA A 1 81 ? 11.897 9.373 -59.811 1.00 60.03 81 ALA A O 1
ATOM 664 N N . GLU A 1 82 ? 11.410 9.844 -57.674 1.00 59.19 82 GLU A N 1
ATOM 665 C CA . GLU A 1 82 ? 10.185 9.035 -57.644 1.00 59.19 82 GLU A CA 1
ATOM 666 C C . GLU A 1 82 ? 9.024 9.726 -58.373 1.00 59.19 82 GLU A C 1
ATOM 668 O O . GLU A 1 82 ? 8.260 9.082 -59.097 1.00 59.19 82 GLU A O 1
ATOM 673 N N . LYS A 1 83 ? 8.939 11.063 -58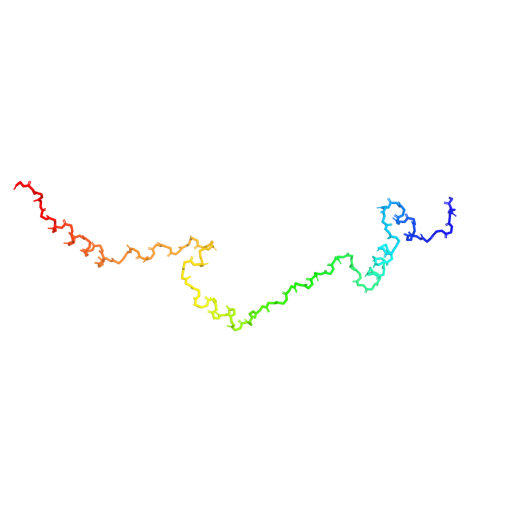.285 1.00 59.41 83 LYS A N 1
ATOM 674 C CA . LYS A 1 83 ? 7.970 11.866 -59.058 1.00 59.41 83 LYS A CA 1
ATOM 675 C C . LYS A 1 83 ? 8.251 11.787 -60.564 1.00 59.41 83 LYS A C 1
ATOM 677 O O . LYS A 1 83 ? 7.322 11.672 -61.365 1.00 59.41 83 LYS A O 1
ATOM 682 N N . GLU A 1 84 ? 9.526 11.783 -60.952 1.00 63.72 84 GLU A N 1
ATOM 683 C CA . GLU A 1 84 ? 9.981 11.572 -62.332 1.00 63.72 84 GLU A CA 1
ATOM 684 C C . GLU A 1 84 ? 9.637 10.151 -62.832 1.00 63.72 84 GLU A C 1
ATOM 686 O O . GLU A 1 84 ? 9.179 9.982 -63.967 1.00 63.72 84 GLU A O 1
ATOM 691 N N . ALA A 1 85 ? 9.799 9.127 -61.984 1.00 63.81 85 ALA A N 1
ATOM 692 C CA . ALA A 1 85 ? 9.452 7.741 -62.303 1.00 63.81 85 ALA A CA 1
ATOM 693 C C . ALA A 1 85 ? 7.937 7.542 -62.495 1.00 63.81 85 ALA A C 1
ATOM 695 O O . ALA A 1 85 ? 7.515 6.903 -63.463 1.00 63.81 85 ALA A O 1
ATOM 696 N N . LEU A 1 86 ? 7.110 8.154 -61.641 1.00 60.72 86 LEU A N 1
ATOM 697 C CA . LEU A 1 86 ? 5.648 8.128 -61.762 1.00 60.72 86 LEU A CA 1
ATOM 698 C C . LEU A 1 86 ? 5.153 8.865 -63.011 1.00 60.72 86 LEU A C 1
ATOM 700 O O . LEU A 1 86 ? 4.275 8.364 -63.715 1.00 60.72 86 LEU A O 1
ATOM 704 N N . ARG A 1 87 ? 5.760 10.008 -63.350 1.00 62.28 87 ARG A N 1
ATOM 705 C CA . ARG A 1 87 ? 5.446 10.738 -64.587 1.00 62.28 87 ARG A CA 1
ATOM 706 C C . ARG A 1 87 ? 5.747 9.892 -65.830 1.00 62.28 87 ARG A C 1
ATOM 708 O O . ARG A 1 87 ? 4.926 9.828 -66.738 1.00 62.28 87 ARG A O 1
ATOM 715 N N . LYS A 1 88 ? 6.872 9.165 -65.843 1.00 63.25 88 LYS A N 1
ATOM 716 C CA . LYS A 1 88 ? 7.256 8.254 -66.942 1.00 63.25 88 LYS A CA 1
ATOM 717 C C . LYS A 1 88 ? 6.322 7.047 -67.096 1.00 63.25 88 LYS A C 1
ATOM 719 O O . LYS A 1 88 ? 6.210 6.508 -68.197 1.00 63.25 88 LYS A O 1
ATOM 724 N N . LEU A 1 89 ? 5.633 6.643 -66.030 1.00 61.88 89 LEU A N 1
ATOM 725 C CA . LEU A 1 89 ? 4.647 5.558 -66.040 1.00 61.88 89 LEU A CA 1
ATOM 726 C C . LEU A 1 89 ? 3.283 5.980 -66.612 1.00 61.88 89 LEU A C 1
ATOM 728 O O . LEU A 1 89 ? 2.608 5.158 -67.230 1.00 61.88 89 LEU A O 1
ATOM 732 N N . GLN A 1 90 ? 2.897 7.255 -66.501 1.00 59.25 90 GLN A N 1
ATOM 733 C CA . GLN A 1 90 ? 1.592 7.742 -66.977 1.00 59.25 90 GLN A CA 1
ATOM 734 C C . GLN A 1 90 ? 1.453 7.807 -68.510 1.00 59.25 90 GLN A C 1
ATOM 736 O O . GLN A 1 90 ? 0.341 7.912 -69.018 1.00 59.25 90 GLN A O 1
ATOM 741 N N . HIS A 1 91 ? 2.547 7.692 -69.269 1.00 53.75 91 HIS A N 1
ATOM 742 C CA . HIS A 1 91 ? 2.524 7.746 -70.740 1.00 53.75 91 HIS A CA 1
ATOM 743 C C . HIS A 1 91 ? 2.473 6.364 -71.417 1.00 53.75 91 HIS A C 1
ATOM 745 O O . HIS A 1 91 ? 2.551 6.277 -72.640 1.00 53.75 91 HIS A O 1
ATOM 751 N N . LYS A 1 92 ? 2.365 5.274 -70.643 1.00 58.34 92 LYS A N 1
ATOM 752 C CA . LYS A 1 92 ? 2.329 3.889 -71.149 1.00 58.34 92 LYS A CA 1
ATOM 753 C C . LYS A 1 92 ? 1.052 3.150 -70.746 1.00 58.34 92 LYS A C 1
ATOM 755 O O . LYS A 1 9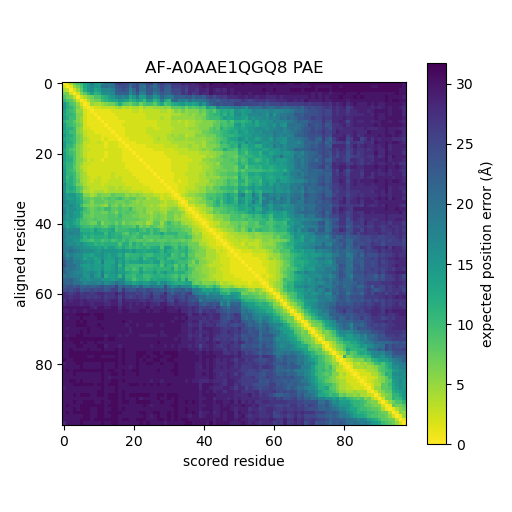2 ? 1.106 2.001 -70.319 1.00 58.34 92 LYS A O 1
ATOM 760 N N . THR A 1 93 ? -0.104 3.785 -70.899 1.00 52.03 93 THR A N 1
ATOM 761 C CA . THR A 1 93 ? -1.356 3.025 -71.013 1.00 52.03 93 THR A CA 1
ATOM 762 C C . THR A 1 93 ? -1.726 2.965 -72.495 1.00 52.03 93 THR A C 1
ATOM 764 O O . THR A 1 93 ? -1.843 4.015 -73.126 1.00 52.03 93 THR A O 1
ATOM 767 N N . PRO A 1 94 ? -1.831 1.775 -73.113 1.00 50.72 94 PRO A N 1
ATOM 768 C CA . PRO A 1 94 ? -2.433 1.681 -74.431 1.00 50.72 94 PRO A CA 1
ATOM 769 C C . PRO A 1 94 ? -3.911 2.047 -74.280 1.00 50.72 94 PRO A C 1
ATOM 771 O O . PRO A 1 94 ? -4.652 1.377 -73.560 1.00 50.72 94 PRO A O 1
ATOM 774 N N . THR A 1 95 ? -4.316 3.145 -74.918 1.00 54.03 95 THR A N 1
ATOM 775 C CA . THR A 1 95 ? -5.718 3.543 -75.028 1.00 54.03 95 THR A CA 1
ATOM 776 C C . THR A 1 95 ? -6.529 2.371 -75.583 1.00 54.03 95 THR A C 1
ATOM 778 O O . THR A 1 95 ? -6.245 1.843 -76.653 1.00 54.03 95 THR A O 1
ATOM 781 N N . THR A 1 96 ? -7.499 1.975 -74.767 1.00 50.81 96 THR A N 1
ATOM 782 C CA . THR A 1 96 ? -8.634 1.067 -74.954 1.00 50.81 96 THR A CA 1
ATOM 783 C C . THR A 1 96 ? -9.035 0.663 -76.376 1.00 50.81 96 THR A C 1
ATOM 785 O O . THR A 1 96 ? -9.288 1.513 -77.222 1.00 50.81 96 THR A O 1
ATOM 788 N N . LEU A 1 97 ? -9.250 -0.654 -76.512 1.00 45.72 97 LEU A N 1
ATOM 789 C CA . LEU A 1 97 ? -10.486 -1.307 -76.982 1.00 45.72 97 LEU A CA 1
ATOM 790 C C . LEU A 1 97 ? -11.221 -0.670 -78.179 1.00 45.72 97 LEU A C 1
ATOM 792 O O . LEU A 1 97 ? -12.003 0.266 -78.012 1.00 45.72 97 LEU A O 1
ATOM 796 N N . CYS A 1 98 ? -11.096 -1.325 -79.334 1.00 40.31 98 CYS A N 1
ATOM 797 C CA . CYS A 1 98 ? -12.222 -1.725 -80.183 1.00 40.31 98 CYS A CA 1
ATOM 798 C C . CYS A 1 98 ? -11.855 -3.028 -80.900 1.00 40.31 98 CYS A C 1
ATOM 800 O O . CYS A 1 98 ? -10.699 -3.114 -81.373 1.00 40.31 98 CYS A O 1
#

Sequence (98 aa):
MKEAGLSAADEIAAELGLHRATVYRWIRRWEEDGKLRDRPRSGVKRKTTPQDEQRIREHSWPFHTANNDTADLEGFLNEPAEKEALRKLQHKTPTTLC

Foldseek 3Di:
DPDDPDDPLRVVCVVVVHDSVVSVVQVVCCVPPVDSDDDPDDDDDDPDDPVRVVVCVVPVDPVPPPDDDPDPPPPPPPDVVVVVVVVVVVVPDDDDDD

pLDDT: mean 72.56, std 18.53, range [33.62, 94.19]

Radius of gyration: 34.49 Å; Cα contacts (8 Å, |Δi|>4): 20; chains: 1; bounding box: 36×28×110 Å

Secondary structure (DSSP, 8-state):
-------HHHHHHHHHT--HHHHHHHHHHHHHHS--SPPPP-PPPPSS-HHHHHHHHHTS-TTS--SS-TT-TTSTT--HHHHHHHHHHTT-PPP---